Protein AF-A0AAE0DF66-F1 (afdb_monomer)

Foldseek 3Di:
DDWDDDPPDLFKTWDWDQFDCPVNGGDIDIDMDGDPDNVVSVVVRVVVVVVVVVVCVVDPPPVPPPDPDDDDDDPPDDDD

Radius of gyration: 17.17 Å; Cα contacts (8 Å, |Δi|>4): 75; chains: 1; bounding box: 34×50×38 Å

Mean predicted aligned error: 10.43 Å

Structure (mmCIF, N/CA/C/O backbone):
data_AF-A0AAE0DF66-F1
#
_entry.id   AF-A0AAE0DF66-F1
#
loop_
_atom_site.group_PDB
_atom_site.id
_atom_site.type_symbol
_atom_site.label_atom_id
_atom_site.label_alt_id
_atom_site.label_comp_id
_atom_site.label_asym_id
_atom_site.label_entity_id
_atom_site.label_seq_id
_atom_site.pdbx_PDB_ins_code
_atom_site.Cartn_x
_atom_site.Cartn_y
_atom_site.Cartn_z
_atom_site.occupancy
_atom_site.B_iso_or_equiv
_atom_site.auth_seq_id
_atom_site.auth_comp_id
_atom_site.auth_asym_id
_atom_site.auth_atom_id
_atom_site.pdbx_PDB_model_num
ATOM 1 N N . MET A 1 1 ? 0.821 -1.515 -8.542 1.00 88.56 1 MET A N 1
ATOM 2 C CA . MET A 1 1 ? 0.516 -2.520 -7.485 1.00 88.56 1 MET A CA 1
ATOM 3 C C . MET A 1 1 ? -0.813 -2.150 -6.827 1.00 88.56 1 MET A C 1
ATOM 5 O O . MET A 1 1 ? -1.261 -1.034 -7.034 1.00 88.56 1 MET A O 1
ATOM 9 N N . LYS A 1 2 ? -1.480 -3.020 -6.060 1.00 93.38 2 LYS A N 1
ATOM 10 C CA . LYS A 1 2 ? -2.741 -2.655 -5.379 1.00 93.38 2 LYS A CA 1
ATOM 11 C C . LYS A 1 2 ? -2.744 -3.155 -3.939 1.00 93.38 2 LYS A C 1
ATOM 13 O O . LYS A 1 2 ? -2.584 -4.354 -3.728 1.00 93.38 2 LYS A O 1
ATOM 18 N N . LEU A 1 3 ? -2.958 -2.245 -2.987 1.00 95.94 3 LEU A N 1
ATOM 19 C CA . LEU A 1 3 ? -3.180 -2.597 -1.586 1.00 95.94 3 LEU A CA 1
ATOM 20 C C . LEU A 1 3 ? -4.602 -3.142 -1.418 1.00 95.94 3 LEU A C 1
ATOM 22 O O . LEU A 1 3 ? -5.575 -2.521 -1.849 1.00 95.94 3 LEU A O 1
ATOM 26 N N . SER A 1 4 ? -4.715 -4.305 -0.788 1.00 96.31 4 SER A N 1
ATOM 27 C CA . SER A 1 4 ? -5.986 -4.924 -0.410 1.00 96.31 4 SER A CA 1
ATOM 28 C C . SER A 1 4 ? -6.055 -5.060 1.111 1.00 96.31 4 SER A C 1
ATOM 30 O O . SER A 1 4 ? -5.040 -5.401 1.723 1.00 96.31 4 SER A O 1
ATOM 32 N N . PRO A 1 5 ? -7.204 -4.781 1.749 1.00 95.81 5 PRO A N 1
ATOM 33 C CA . PRO A 1 5 ? -7.346 -4.973 3.189 1.00 95.81 5 PRO A CA 1
ATOM 34 C C . PRO A 1 5 ? -7.210 -6.458 3.545 1.00 95.81 5 PRO A C 1
ATOM 36 O O . PRO A 1 5 ? -7.697 -7.322 2.813 1.00 95.81 5 PRO A O 1
ATOM 39 N N . ASN A 1 6 ? -6.569 -6.757 4.676 1.00 92.75 6 ASN A N 1
ATOM 40 C CA . ASN A 1 6 ? -6.543 -8.120 5.206 1.00 92.75 6 ASN A CA 1
ATOM 41 C C . ASN A 1 6 ? -7.860 -8.432 5.939 1.00 92.75 6 ASN A C 1
ATOM 43 O O . ASN A 1 6 ? -8.369 -7.608 6.701 1.00 92.75 6 ASN A O 1
ATOM 47 N N . VAL A 1 7 ? -8.411 -9.631 5.741 1.00 91.25 7 VAL A N 1
ATOM 48 C CA . VAL A 1 7 ? -9.658 -10.053 6.390 1.00 91.25 7 VAL A CA 1
ATOM 49 C C . VAL A 1 7 ? -9.490 -10.013 7.909 1.00 91.25 7 VAL A C 1
ATOM 51 O O . VAL A 1 7 ? -8.547 -10.571 8.465 1.00 91.25 7 VAL A O 1
ATOM 54 N N . GLY A 1 8 ? -10.414 -9.335 8.591 1.00 89.25 8 GLY A N 1
ATOM 55 C CA . GLY A 1 8 ? -10.387 -9.203 10.049 1.00 89.25 8 GLY A CA 1
ATOM 56 C C . GLY A 1 8 ? -9.369 -8.191 10.586 1.00 89.25 8 GLY A C 1
ATOM 57 O O . GLY A 1 8 ? -9.155 -8.148 11.796 1.00 89.25 8 GLY A O 1
ATOM 58 N N . SER A 1 9 ? -8.749 -7.366 9.732 1.00 92.50 9 SER A N 1
ATOM 59 C CA . SER A 1 9 ? -7.890 -6.268 10.176 1.00 92.50 9 SER A CA 1
ATOM 60 C C . SER A 1 9 ? -8.168 -4.972 9.418 1.00 92.50 9 SER A C 1
ATOM 62 O O . SER A 1 9 ? -8.093 -4.913 8.199 1.00 92.50 9 SER A O 1
ATOM 64 N N . ASP A 1 10 ? -8.402 -3.905 10.170 1.00 93.50 10 ASP A N 1
ATOM 65 C CA . ASP A 1 10 ? -8.507 -2.521 9.694 1.00 93.50 10 ASP A CA 1
ATOM 66 C C . ASP A 1 10 ? -7.148 -1.799 9.624 1.00 93.50 10 ASP A C 1
ATOM 68 O O . ASP A 1 10 ? -7.059 -0.652 9.195 1.00 93.50 10 ASP A O 1
ATOM 72 N N . ARG A 1 11 ? -6.078 -2.476 10.055 1.00 96.94 11 ARG A N 1
ATOM 73 C CA . ARG A 1 11 ? -4.720 -1.932 10.179 1.00 96.94 11 ARG A CA 1
ATOM 74 C C . ARG A 1 11 ? -3.673 -2.754 9.433 1.00 96.94 11 ARG A C 1
ATOM 76 O O . ARG A 1 11 ? -2.496 -2.717 9.794 1.00 96.94 11 ARG A O 1
ATOM 83 N N . SER A 1 12 ? -4.096 -3.539 8.443 1.00 97.69 12 SER A N 1
ATOM 84 C CA . SER A 1 12 ? -3.198 -4.380 7.650 1.00 97.69 12 SER A CA 1
ATOM 85 C C . SER A 1 12 ? -3.515 -4.319 6.160 1.00 97.69 12 SER A C 1
ATOM 87 O O . SER A 1 12 ? -4.683 -4.370 5.770 1.00 97.69 12 SER A O 1
ATOM 89 N N . TRP A 1 13 ? -2.467 -4.302 5.339 1.00 97.81 13 TRP A N 1
ATOM 90 C CA . TRP A 1 13 ? -2.558 -4.300 3.879 1.00 97.81 13 TRP A CA 1
ATOM 91 C C . TRP A 1 13 ? -1.797 -5.478 3.283 1.00 97.81 13 TRP A C 1
ATOM 93 O O . TRP A 1 13 ? -0.749 -5.858 3.799 1.00 97.81 13 TRP A O 1
ATOM 103 N N . VAL A 1 14 ? -2.317 -6.020 2.184 1.00 97.31 14 VAL A N 1
ATOM 104 C CA . VAL A 1 14 ? -1.713 -7.099 1.394 1.00 97.31 14 VAL A CA 1
ATOM 105 C C . VAL A 1 14 ? -1.549 -6.638 -0.052 1.00 97.31 14 VAL A C 1
ATOM 107 O O . VAL A 1 14 ? -2.458 -6.009 -0.601 1.00 97.31 14 VAL A O 1
ATOM 110 N N . TRP A 1 15 ? -0.416 -6.943 -0.682 1.00 97.31 15 TRP A N 1
ATOM 111 C CA . TRP A 1 15 ? -0.180 -6.681 -2.105 1.00 97.31 15 TRP A CA 1
ATOM 112 C C . TRP A 1 15 ? 0.800 -7.683 -2.716 1.00 97.31 15 TRP A C 1
ATOM 114 O O . TRP A 1 15 ? 1.480 -8.420 -2.013 1.00 97.31 15 TRP A O 1
ATOM 124 N N . ASN A 1 16 ? 0.870 -7.689 -4.047 1.00 96.31 16 ASN A N 1
ATOM 125 C CA . ASN A 1 16 ? 1.862 -8.453 -4.798 1.00 96.31 16 ASN A CA 1
ATOM 126 C C . ASN A 1 16 ? 2.951 -7.511 -5.319 1.00 96.31 16 ASN A C 1
ATOM 128 O O . ASN A 1 16 ? 2.645 -6.566 -6.056 1.00 96.31 16 ASN A O 1
ATOM 132 N N . ALA A 1 17 ? 4.196 -7.778 -4.939 1.00 95.81 17 ALA A N 1
ATOM 133 C CA . ALA A 1 17 ? 5.394 -7.193 -5.518 1.00 95.81 17 ALA A CA 1
ATOM 134 C C . ALA A 1 17 ? 5.887 -8.120 -6.637 1.00 95.81 17 ALA A C 1
ATOM 136 O O . ALA A 1 17 ? 5.997 -9.324 -6.437 1.00 95.81 17 ALA A O 1
ATOM 137 N N . ALA A 1 18 ? 6.122 -7.581 -7.834 1.00 94.69 18 ALA A N 1
ATOM 138 C CA . ALA A 1 18 ? 6.521 -8.389 -8.992 1.00 94.69 18 ALA A CA 1
ATOM 139 C C . ALA A 1 18 ? 8.029 -8.693 -9.039 1.00 94.69 18 ALA A C 1
ATOM 141 O O . ALA A 1 18 ? 8.427 -9.633 -9.714 1.00 94.69 18 ALA A O 1
ATOM 142 N N . ALA A 1 19 ? 8.840 -7.873 -8.368 1.00 94.88 19 ALA A N 1
ATOM 143 C CA . ALA A 1 19 ? 10.298 -7.924 -8.387 1.00 94.88 19 ALA A CA 1
ATOM 144 C C . ALA A 1 19 ? 10.841 -7.359 -7.061 1.00 94.88 19 ALA A C 1
ATOM 146 O O . ALA A 1 19 ? 11.388 -6.257 -7.021 1.00 94.88 19 ALA A O 1
ATOM 147 N N . ASP A 1 20 ? 10.580 -8.060 -5.958 1.00 95.12 20 ASP A N 1
ATOM 148 C CA . ASP A 1 20 ? 11.187 -7.773 -4.657 1.00 95.12 20 ASP A CA 1
ATOM 149 C C . ASP A 1 20 ? 12.648 -8.245 -4.652 1.00 95.12 20 ASP A C 1
ATOM 151 O O . ASP A 1 20 ? 12.932 -9.333 -5.135 1.00 95.12 20 ASP A O 1
ATOM 155 N N . VAL A 1 21 ? 13.576 -7.424 -4.155 1.00 96.38 21 VAL A N 1
ATOM 156 C CA . VAL A 1 21 ? 15.029 -7.704 -4.172 1.00 96.38 21 VAL A CA 1
ATOM 157 C C . VAL A 1 21 ? 15.626 -7.807 -2.766 1.00 96.38 21 VAL A C 1
ATOM 159 O O . VAL A 1 21 ? 16.835 -7.672 -2.589 1.00 96.38 21 VAL A O 1
ATOM 162 N N . SER A 1 22 ? 14.794 -7.992 -1.739 1.00 95.31 22 SER A N 1
ATOM 163 C CA . SER A 1 22 ? 15.259 -8.017 -0.346 1.00 95.31 22 SER A CA 1
ATOM 164 C C . SER A 1 22 ? 16.187 -9.202 -0.043 1.00 95.31 22 SER A C 1
ATOM 166 O O . SER A 1 22 ? 17.098 -9.061 0.771 1.00 95.31 22 SER A O 1
ATOM 168 N N . GLU A 1 23 ? 16.024 -10.311 -0.768 1.00 94.31 23 GLU A N 1
ATOM 169 C CA . GLU A 1 23 ? 16.832 -11.537 -0.665 1.00 94.31 23 GLU A CA 1
ATOM 170 C C . GLU A 1 23 ? 17.947 -11.625 -1.733 1.00 94.31 23 GLU A C 1
ATOM 172 O O . GLU A 1 23 ? 18.591 -12.660 -1.900 1.00 94.31 23 GLU A O 1
ATOM 177 N N . GLY A 1 24 ? 18.208 -10.533 -2.460 1.00 94.38 24 GLY A N 1
ATOM 178 C CA . GLY A 1 24 ? 19.298 -10.419 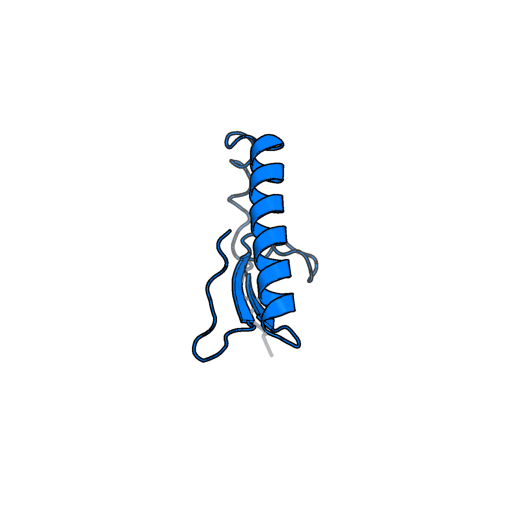-3.434 1.00 94.38 24 GLY A CA 1
ATOM 179 C C . GLY A 1 24 ? 18.835 -10.437 -4.890 1.00 94.38 24 GLY A C 1
ATOM 180 O O . GLY A 1 24 ? 19.107 -9.482 -5.615 1.00 94.38 24 GLY A O 1
ATOM 181 N N . GLU A 1 25 ? 18.118 -11.479 -5.312 1.00 93.62 25 GLU A N 1
ATOM 182 C CA . GLU A 1 25 ? 17.585 -11.587 -6.679 1.00 93.62 25 GLU A CA 1
ATOM 183 C C . GLU A 1 25 ? 16.117 -11.127 -6.758 1.00 93.62 25 GLU A C 1
ATOM 185 O O . GLU A 1 25 ? 15.384 -11.279 -5.779 1.00 93.62 25 GLU A O 1
ATOM 190 N N . PRO A 1 26 ? 15.652 -10.583 -7.903 1.00 95.62 26 PRO A N 1
ATOM 191 C CA . PRO A 1 26 ? 14.259 -10.181 -8.074 1.00 95.62 26 PRO A CA 1
ATOM 192 C C . PRO A 1 26 ? 13.290 -11.369 -8.005 1.00 95.62 26 PRO A C 1
ATOM 194 O O . PRO A 1 26 ? 13.299 -12.240 -8.874 1.00 95.62 26 PRO A O 1
ATOM 197 N N . GLU A 1 27 ? 12.388 -11.354 -7.028 1.00 94.94 27 GLU A N 1
ATOM 198 C CA . GLU A 1 27 ? 11.373 -12.389 -6.835 1.00 94.94 27 GLU A CA 1
ATOM 199 C C . GLU A 1 27 ? 9.957 -11.800 -6.780 1.00 94.94 27 GLU A C 1
ATOM 201 O O . GLU A 1 27 ? 9.714 -10.704 -6.266 1.00 94.94 27 GLU A O 1
ATOM 206 N N . GLN A 1 28 ? 8.978 -12.544 -7.297 1.00 95.38 28 GLN A N 1
ATOM 207 C CA . GLN A 1 28 ? 7.578 -12.214 -7.073 1.00 95.38 28 GLN A CA 1
ATOM 208 C C . GLN A 1 28 ? 7.168 -12.627 -5.657 1.00 95.38 28 GLN A C 1
ATOM 210 O O . GLN A 1 28 ? 7.161 -13.810 -5.331 1.00 95.38 28 GLN A O 1
ATOM 215 N N . GLN A 1 29 ? 6.732 -11.667 -4.842 1.00 95.69 29 GLN A N 1
ATOM 216 C CA . GLN A 1 29 ? 6.320 -11.929 -3.465 1.00 95.69 29 GLN A CA 1
ATOM 217 C C . GLN A 1 29 ? 4.946 -11.334 -3.145 1.00 95.69 29 GLN A C 1
ATOM 219 O O . GLN A 1 29 ? 4.605 -10.214 -3.542 1.00 95.69 29 GLN A O 1
ATOM 224 N N . THR A 1 30 ? 4.145 -12.085 -2.388 1.00 96.19 30 THR A N 1
ATOM 225 C CA . THR A 1 30 ? 2.913 -11.578 -1.775 1.00 96.19 30 THR A CA 1
ATOM 226 C C . THR A 1 30 ? 3.246 -11.093 -0.372 1.00 96.19 30 THR A C 1
ATOM 228 O O . THR A 1 30 ? 3.535 -11.887 0.520 1.00 96.19 30 THR A O 1
ATOM 231 N N . LEU A 1 31 ? 3.187 -9.780 -0.175 1.00 96.06 31 LEU A N 1
ATOM 232 C CA . LEU A 1 31 ? 3.568 -9.131 1.071 1.00 96.06 31 LEU A CA 1
ATOM 233 C C . LEU A 1 31 ? 2.331 -8.719 1.860 1.00 96.06 31 LEU A C 1
ATOM 235 O O . LEU A 1 31 ? 1.319 -8.299 1.293 1.00 96.06 31 LEU A O 1
ATOM 239 N N . ALA A 1 32 ? 2.436 -8.807 3.183 1.00 96.75 32 ALA A N 1
ATOM 240 C CA . ALA A 1 32 ? 1.448 -8.292 4.113 1.00 96.75 32 ALA A CA 1
ATOM 241 C C . ALA A 1 32 ? 2.144 -7.441 5.176 1.00 96.75 32 ALA A C 1
ATOM 243 O O . ALA A 1 32 ? 3.126 -7.866 5.779 1.00 96.75 32 ALA A O 1
ATOM 244 N N . ILE A 1 33 ? 1.608 -6.254 5.438 1.00 97.00 33 ILE A N 1
ATOM 245 C CA . ILE A 1 33 ? 2.105 -5.353 6.478 1.00 97.00 33 ILE A CA 1
ATOM 246 C C . ILE A 1 33 ? 0.984 -5.034 7.459 1.00 97.00 33 ILE A C 1
ATOM 248 O O . ILE A 1 33 ? -0.166 -4.855 7.058 1.00 97.00 33 ILE A O 1
ATOM 252 N N . ARG A 1 34 ? 1.318 -4.956 8.749 1.00 97.56 34 ARG A N 1
ATOM 253 C CA . ARG A 1 34 ? 0.396 -4.574 9.822 1.00 97.56 34 ARG A CA 1
ATOM 254 C C . ARG A 1 34 ? 0.968 -3.408 10.614 1.00 97.56 34 ARG A C 1
ATOM 256 O O . ARG A 1 34 ? 2.117 -3.457 11.041 1.00 97.56 34 ARG A O 1
ATOM 263 N N . PHE A 1 35 ? 0.136 -2.409 10.874 1.00 98.06 35 PHE A N 1
ATOM 264 C CA . PHE A 1 35 ? 0.494 -1.222 11.644 1.00 98.06 35 PHE A CA 1
ATOM 265 C C . PHE A 1 35 ? 0.019 -1.322 13.092 1.00 98.06 35 PHE A C 1
ATOM 267 O O . PHE A 1 35 ? -0.812 -2.161 13.448 1.00 98.06 35 PHE A O 1
ATOM 274 N N . ALA A 1 36 ? 0.547 -0.440 13.942 1.00 97.69 36 ALA A N 1
ATOM 275 C CA . ALA A 1 36 ? 0.135 -0.342 15.338 1.00 97.69 36 ALA A CA 1
ATOM 276 C C . ALA A 1 36 ? -1.353 0.031 15.476 1.00 97.69 36 ALA A C 1
ATOM 278 O O . ALA A 1 36 ? -2.053 -0.538 16.313 1.00 97.69 36 ALA A O 1
ATOM 279 N N . ASN A 1 37 ? -1.854 0.930 14.629 1.00 97.12 37 ASN A N 1
ATOM 280 C CA . ASN A 1 37 ? -3.231 1.417 14.636 1.00 97.12 37 ASN A CA 1
ATOM 281 C C . ASN A 1 37 ? -3.731 1.675 13.201 1.00 97.12 37 ASN A C 1
ATOM 283 O O . ASN A 1 37 ? -2.954 1.662 12.242 1.00 97.12 37 ASN A O 1
ATOM 287 N N . SER A 1 38 ? -5.040 1.875 13.068 1.00 97.00 38 SER A N 1
ATOM 288 C CA . SER A 1 38 ? -5.729 2.062 11.785 1.00 97.00 38 SER A CA 1
ATOM 289 C C . SER A 1 38 ? -5.394 3.414 11.144 1.00 97.00 38 SER A C 1
ATOM 291 O O . SER A 1 38 ? -5.355 3.520 9.923 1.00 97.00 38 SER A O 1
ATOM 293 N N . GLU A 1 39 ? -5.067 4.423 11.957 1.00 98.00 39 GLU A N 1
ATOM 294 C CA . GLU A 1 39 ? -4.596 5.731 11.488 1.00 98.00 39 GLU A CA 1
ATOM 295 C C . GLU A 1 39 ? -3.288 5.605 10.695 1.00 98.00 39 GLU A C 1
ATOM 297 O O . GLU A 1 39 ? -3.229 6.008 9.535 1.00 98.00 39 GLU A O 1
ATOM 302 N N . ASN A 1 40 ? -2.272 4.943 11.255 1.00 98.31 40 ASN A N 1
ATOM 303 C CA . ASN A 1 40 ? -1.000 4.708 10.569 1.00 98.31 40 ASN A CA 1
ATOM 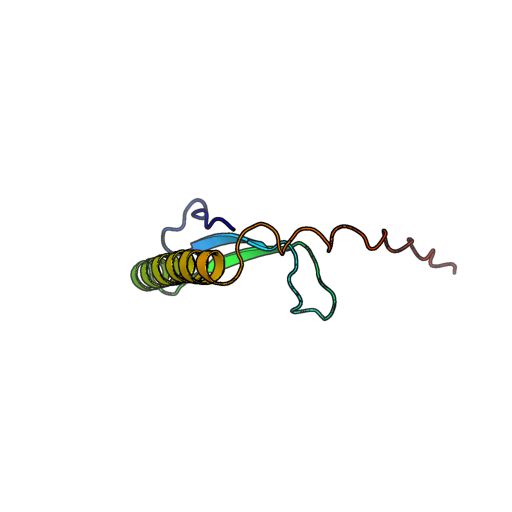304 C C . ASN A 1 40 ? -1.178 3.856 9.307 1.00 98.31 40 ASN A C 1
ATOM 306 O O . ASN A 1 40 ? -0.484 4.071 8.315 1.00 98.31 40 ASN A O 1
ATOM 310 N N . ALA A 1 41 ? -2.111 2.899 9.329 1.00 98.00 41 ALA A N 1
ATOM 311 C CA . ALA A 1 41 ? -2.438 2.114 8.145 1.00 98.00 41 ALA A CA 1
ATOM 312 C C . ALA A 1 41 ? -3.060 2.979 7.037 1.00 98.00 41 ALA A C 1
ATOM 314 O O . ALA A 1 41 ? -2.715 2.793 5.869 1.00 98.00 41 ALA A O 1
ATOM 315 N N . GLY A 1 42 ? -3.931 3.929 7.390 1.00 97.69 42 GLY A N 1
ATOM 316 C CA . GLY A 1 42 ? -4.483 4.917 6.462 1.00 97.69 42 GLY A CA 1
ATOM 317 C C . GLY A 1 42 ? -3.396 5.808 5.865 1.00 97.69 42 GLY A C 1
ATOM 318 O O . GLY A 1 42 ? -3.257 5.861 4.648 1.00 97.69 42 GLY A O 1
ATOM 319 N N . LEU A 1 43 ? -2.545 6.392 6.716 1.00 98.38 43 LEU A N 1
ATOM 320 C CA . LEU A 1 43 ? -1.421 7.229 6.278 1.00 98.38 43 LEU A CA 1
ATOM 321 C C . LEU A 1 43 ? -0.480 6.488 5.321 1.00 98.38 43 LEU A C 1
ATOM 32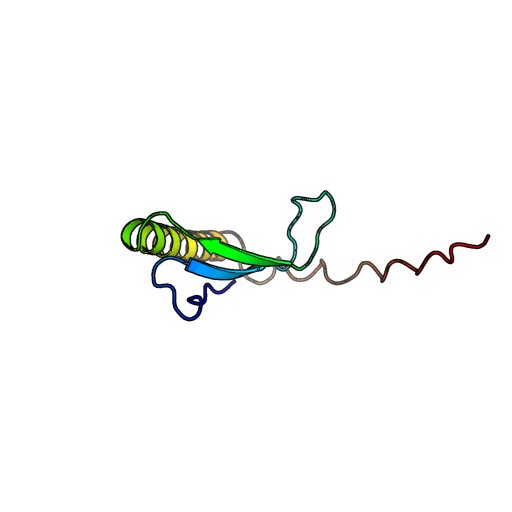3 O O . LEU A 1 43 ? -0.044 7.048 4.316 1.00 98.38 43 LEU A O 1
ATOM 327 N N . PHE A 1 44 ? -0.185 5.216 5.605 1.00 98.25 44 PHE A N 1
ATOM 328 C CA . PHE A 1 44 ? 0.609 4.389 4.702 1.00 98.25 44 PHE A CA 1
ATOM 329 C C . PHE A 1 44 ? -0.077 4.200 3.348 1.00 98.25 44 PHE A C 1
ATOM 331 O O . PHE A 1 44 ? 0.582 4.317 2.317 1.00 98.25 44 PHE A O 1
ATOM 338 N N . LYS A 1 45 ? -1.382 3.908 3.337 1.00 97.12 45 LYS A N 1
ATOM 339 C CA . LYS A 1 45 ? -2.133 3.711 2.095 1.00 97.12 45 LYS A CA 1
ATOM 340 C C . LYS A 1 45 ? -2.104 4.971 1.229 1.00 97.12 45 LYS A C 1
ATOM 342 O O . LYS A 1 45 ? -1.777 4.870 0.049 1.00 97.12 45 LYS A O 1
ATOM 347 N N . ASP A 1 46 ? -2.373 6.130 1.820 1.00 98.06 46 ASP A N 1
ATOM 348 C CA . ASP A 1 46 ? -2.387 7.409 1.106 1.00 98.06 46 ASP A CA 1
ATOM 349 C C . ASP A 1 46 ? -1.003 7.729 0.518 1.00 98.06 46 ASP A C 1
ATOM 351 O O . ASP A 1 46 ? -0.876 8.090 -0.654 1.00 98.06 46 ASP A O 1
ATOM 355 N N . ALA A 1 47 ? 0.060 7.528 1.305 1.00 98.25 47 ALA A N 1
ATOM 356 C CA . ALA A 1 47 ? 1.433 7.716 0.845 1.00 98.25 47 ALA A CA 1
ATOM 357 C C . ALA A 1 47 ? 1.814 6.733 -0.275 1.00 98.25 47 ALA A C 1
ATOM 359 O O . ALA A 1 47 ? 2.473 7.120 -1.242 1.00 98.25 47 ALA A O 1
ATOM 360 N N . PHE A 1 48 ? 1.386 5.473 -0.171 1.00 97.19 48 PHE A N 1
ATOM 361 C CA . PHE A 1 48 ? 1.644 4.446 -1.176 1.00 97.19 48 PHE A CA 1
ATOM 362 C C . PHE A 1 48 ? 0.957 4.772 -2.507 1.00 97.19 48 PHE A C 1
ATOM 364 O O . PHE A 1 48 ? 1.591 4.694 -3.557 1.00 97.19 48 PHE A O 1
ATOM 371 N N . GLU A 1 49 ? -0.315 5.174 -2.482 1.00 96.31 49 GLU A N 1
ATOM 372 C CA . GLU A 1 49 ? -1.064 5.566 -3.685 1.00 96.31 49 GLU A CA 1
ATOM 373 C C . GLU A 1 49 ? -0.492 6.839 -4.320 1.00 96.31 49 GLU A C 1
ATOM 375 O O . GLU A 1 49 ? -0.348 6.906 -5.542 1.00 96.31 49 GLU A O 1
ATOM 380 N N . LYS A 1 50 ? -0.067 7.815 -3.507 1.00 96.75 50 LYS A N 1
ATOM 381 C CA . LYS A 1 50 ? 0.647 8.995 -4.007 1.00 96.75 50 LYS A CA 1
ATOM 382 C C . LYS A 1 50 ? 1.952 8.611 -4.711 1.00 96.75 50 LYS A C 1
ATOM 384 O O . LYS A 1 50 ? 2.208 9.081 -5.814 1.00 96.75 50 LYS A O 1
ATOM 389 N N . ALA A 1 51 ? 2.753 7.726 -4.116 1.00 95.94 51 ALA A N 1
ATOM 390 C CA . ALA A 1 51 ? 3.999 7.266 -4.726 1.00 95.94 51 ALA A CA 1
ATOM 391 C C . ALA A 1 51 ? 3.762 6.532 -6.058 1.00 95.94 51 ALA A C 1
ATOM 393 O O . ALA A 1 51 ? 4.585 6.626 -6.966 1.00 95.94 51 ALA A O 1
ATOM 394 N N . GLN A 1 52 ? 2.634 5.831 -6.213 1.00 93.88 52 GLN A N 1
ATOM 395 C CA . GLN A 1 52 ? 2.262 5.239 -7.501 1.00 93.88 52 GLN A CA 1
ATOM 396 C C . GLN A 1 52 ? 2.004 6.297 -8.568 1.00 93.88 52 GLN A C 1
ATOM 398 O O . GLN A 1 52 ? 2.536 6.169 -9.665 1.00 93.88 52 GLN A O 1
ATOM 403 N N . GLN A 1 53 ? 1.241 7.341 -8.241 1.00 93.88 53 GLN A N 1
ATOM 404 C CA . GLN A 1 53 ? 0.964 8.444 -9.167 1.00 93.88 53 GLN A CA 1
ATOM 405 C C . GLN A 1 53 ? 2.251 9.175 -9.566 1.00 93.88 53 GLN A C 1
ATOM 407 O O . GLN A 1 53 ? 2.484 9.422 -10.749 1.00 93.88 53 GLN A O 1
ATOM 412 N N . ASP A 1 54 ? 3.112 9.462 -8.587 1.00 95.31 54 ASP A N 1
ATOM 413 C CA . ASP A 1 54 ? 4.404 10.104 -8.825 1.00 95.31 54 ASP A CA 1
ATOM 414 C C . ASP A 1 54 ? 5.283 9.227 -9.743 1.00 95.31 54 ASP A C 1
ATOM 416 O O . ASP A 1 54 ? 5.858 9.715 -10.716 1.00 95.31 54 ASP A O 1
ATOM 420 N N . ASN A 1 55 ? 5.333 7.911 -9.504 1.00 92.75 55 ASN A N 1
ATOM 421 C CA . ASN A 1 55 ? 6.095 6.980 -10.338 1.00 92.75 55 ASN A CA 1
ATOM 422 C C . ASN A 1 55 ? 5.520 6.833 -11.752 1.00 92.75 55 ASN A C 1
ATOM 424 O O . ASN A 1 55 ? 6.292 6.727 -12.700 1.00 92.75 55 ASN A O 1
ATOM 428 N N . GLU A 1 56 ? 4.197 6.839 -11.923 1.00 91.88 56 GLU A N 1
ATOM 429 C CA . GLU A 1 56 ? 3.563 6.801 -13.249 1.00 91.88 56 GLU A CA 1
ATOM 430 C C . GLU A 1 56 ? 3.915 8.038 -14.088 1.00 91.88 56 GLU A C 1
ATOM 432 O O . GLU A 1 56 ? 4.104 7.923 -15.300 1.00 91.88 56 GLU A O 1
ATOM 437 N N . ALA A 1 57 ? 4.057 9.204 -13.451 1.00 91.00 57 ALA A N 1
ATOM 438 C CA . ALA A 1 57 ? 4.491 10.428 -14.120 1.00 91.00 57 ALA A CA 1
ATOM 439 C C . ALA A 1 57 ? 5.971 10.385 -14.545 1.00 91.00 57 ALA A C 1
ATOM 441 O O . ALA A 1 57 ? 6.337 10.974 -15.562 1.00 91.00 57 ALA A O 1
ATOM 442 N N . LEU A 1 58 ? 6.820 9.692 -13.779 1.00 90.50 58 LEU A N 1
ATOM 443 C CA . LEU A 1 58 ? 8.259 9.565 -14.044 1.00 90.50 58 LEU A CA 1
ATOM 444 C C . LEU A 1 58 ? 8.594 8.430 -15.019 1.00 90.50 58 LEU A C 1
ATOM 446 O O . LEU A 1 58 ? 9.548 8.535 -15.790 1.00 90.50 58 LEU A O 1
ATOM 450 N N . PHE A 1 59 ? 7.809 7.355 -14.995 1.00 81.25 59 PHE A N 1
ATOM 451 C CA . PHE A 1 59 ? 8.003 6.152 -15.797 1.00 81.25 59 PHE A CA 1
ATOM 452 C C . PHE A 1 59 ? 6.741 5.867 -16.617 1.00 81.25 59 PHE A C 1
ATOM 454 O O . PHE A 1 59 ? 5.986 4.939 -16.300 1.00 81.25 59 PHE A O 1
ATOM 461 N N . PRO A 1 60 ? 6.488 6.654 -17.682 1.00 72.75 60 PRO A N 1
ATOM 462 C CA . PRO A 1 60 ? 5.382 6.383 -18.580 1.00 72.75 60 PRO A CA 1
ATOM 463 C C . PRO A 1 60 ? 5.499 4.958 -19.131 1.00 72.75 60 PRO A C 1
ATOM 465 O O . PRO A 1 60 ? 6.588 4.447 -19.401 1.00 72.75 60 PRO A O 1
ATOM 468 N N . LYS A 1 61 ? 4.338 4.320 -19.270 1.00 61.66 61 LYS A N 1
ATOM 469 C CA . LYS A 1 61 ? 4.094 2.871 -19.390 1.00 61.66 61 LYS A CA 1
ATOM 470 C C . LYS A 1 61 ? 4.873 2.112 -20.484 1.00 61.66 61 LYS A C 1
ATOM 472 O O . LYS A 1 61 ? 4.794 0.890 -20.5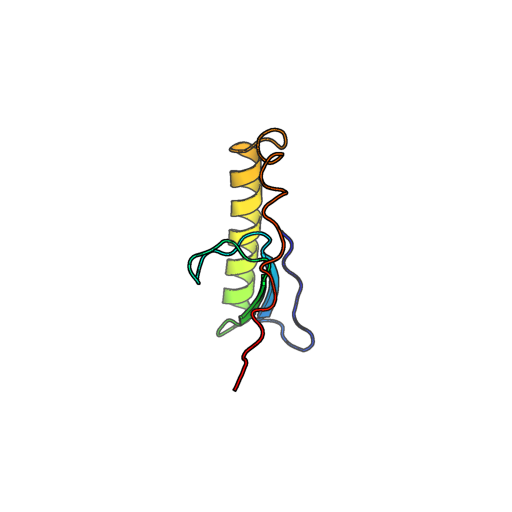23 1.00 61.66 61 LYS A O 1
ATOM 477 N N . GLU A 1 62 ? 5.631 2.794 -21.339 1.00 50.75 62 GLU A N 1
ATOM 478 C CA . GLU A 1 62 ? 6.448 2.193 -22.402 1.00 50.75 62 GLU A CA 1
ATOM 479 C C . GLU A 1 62 ? 7.857 1.756 -21.955 1.00 50.75 62 GLU A C 1
ATOM 481 O O . GLU A 1 62 ? 8.485 0.957 -22.642 1.00 50.75 62 GLU A O 1
ATOM 486 N N . ALA A 1 63 ? 8.351 2.189 -20.788 1.00 50.53 63 ALA A N 1
ATOM 487 C CA . ALA A 1 63 ? 9.699 1.825 -20.321 1.00 50.53 63 ALA A CA 1
ATOM 488 C C . ALA A 1 63 ? 9.781 0.500 -19.526 1.00 50.53 63 ALA A C 1
ATOM 490 O O . ALA A 1 63 ? 10.876 0.009 -19.265 1.00 50.53 63 ALA A O 1
ATOM 491 N N . VAL A 1 64 ? 8.650 -0.107 -19.142 1.00 50.47 64 VAL A N 1
ATOM 492 C CA . VAL A 1 64 ? 8.601 -1.294 -18.250 1.00 50.47 64 VAL A CA 1
ATOM 493 C C . VAL A 1 64 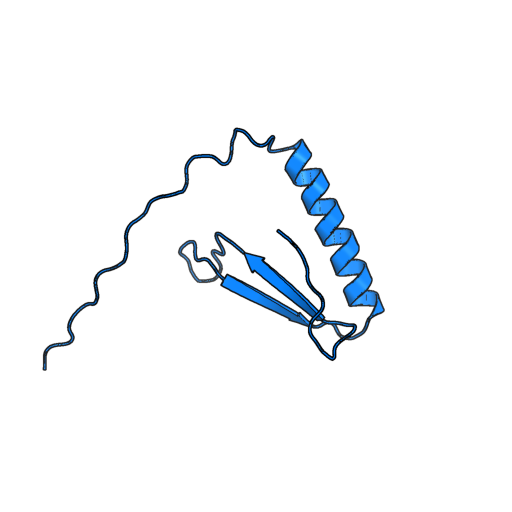? 8.243 -2.573 -19.026 1.00 50.47 64 VAL A C 1
ATOM 495 O O . VAL A 1 64 ? 7.590 -3.482 -18.522 1.00 50.47 64 VAL A O 1
ATOM 498 N N . GLY A 1 65 ? 8.635 -2.628 -20.299 1.00 43.44 65 GLY A N 1
ATOM 499 C CA . GLY A 1 65 ? 8.372 -3.735 -21.219 1.00 43.44 65 GLY A CA 1
ATOM 500 C C . GLY A 1 65 ? 9.618 -4.537 -21.592 1.00 43.44 65 GLY A C 1
ATOM 501 O O . GLY A 1 65 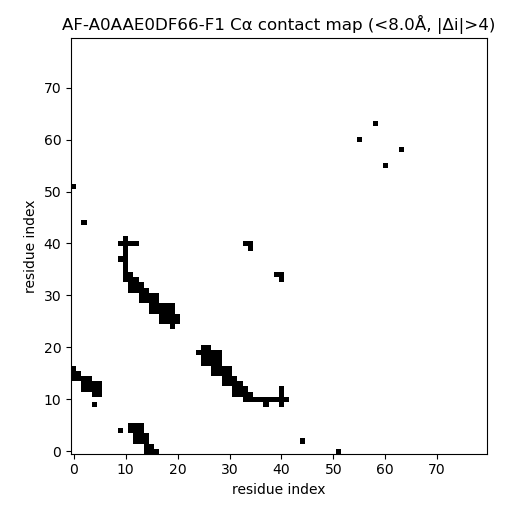? 9.748 -4.905 -22.748 1.00 43.44 65 GLY A O 1
ATOM 502 N N . SER A 1 66 ? 10.569 -4.769 -20.679 1.00 38.72 66 SER A N 1
ATOM 503 C CA . SER A 1 66 ? 11.683 -5.704 -20.928 1.00 38.72 66 SER A CA 1
ATOM 504 C C . SER A 1 66 ? 12.384 -6.141 -19.636 1.00 38.72 66 SER A C 1
ATOM 506 O O . SER A 1 66 ? 13.570 -5.899 -19.441 1.00 38.72 66 SER A O 1
ATOM 508 N N . ALA A 1 67 ? 11.655 -6.804 -18.745 1.00 41.94 67 ALA A N 1
ATOM 509 C CA . ALA A 1 67 ? 12.252 -7.712 -17.762 1.00 41.94 67 ALA A CA 1
ATOM 510 C C . ALA A 1 67 ? 11.296 -8.885 -17.498 1.00 41.94 67 ALA A C 1
ATOM 512 O O . ALA A 1 67 ? 11.019 -9.262 -16.368 1.00 41.94 67 ALA A O 1
ATOM 513 N N . ALA A 1 68 ? 10.734 -9.432 -18.575 1.00 49.19 68 ALA A N 1
ATOM 514 C CA . ALA A 1 68 ? 10.108 -10.743 -18.577 1.00 49.19 68 ALA A CA 1
ATOM 515 C C . ALA A 1 68 ? 11.043 -11.675 -19.350 1.00 49.19 68 ALA A C 1
ATOM 517 O O . ALA A 1 68 ? 10.960 -11.724 -20.573 1.00 49.19 68 ALA A O 1
ATOM 518 N N . ALA A 1 69 ? 11.977 -12.310 -18.635 1.00 46.41 69 ALA A N 1
ATOM 519 C CA . ALA A 1 69 ? 12.603 -13.606 -18.933 1.00 46.41 69 ALA A CA 1
ATOM 520 C C . ALA A 1 69 ? 13.967 -13.714 -18.230 1.00 46.41 69 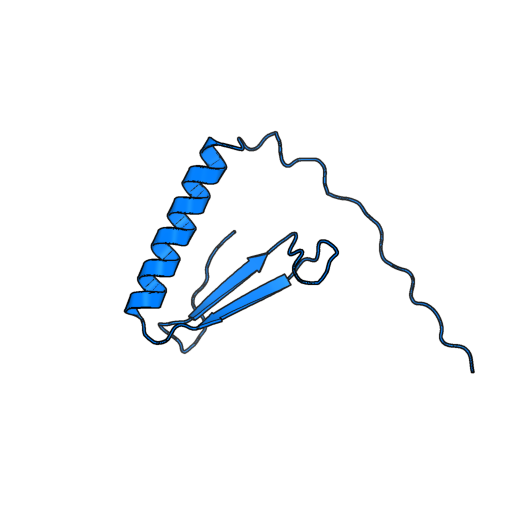ALA A C 1
ATOM 522 O O . ALA A 1 69 ? 14.978 -13.240 -18.740 1.00 46.41 69 ALA A O 1
ATOM 523 N N . ALA A 1 70 ? 14.005 -14.423 -17.105 1.00 39.94 70 ALA A N 1
ATOM 524 C CA . ALA A 1 70 ? 15.135 -15.286 -16.782 1.00 39.94 70 ALA A CA 1
ATOM 525 C C . ALA A 1 70 ? 14.558 -16.620 -16.270 1.00 39.94 70 ALA A C 1
ATOM 527 O O . ALA A 1 70 ? 13.529 -16.605 -15.589 1.00 39.94 70 ALA A O 1
ATOM 528 N N . PRO A 1 71 ? 15.104 -17.762 -16.718 1.00 43.44 71 PRO A N 1
ATOM 529 C CA . PRO A 1 71 ? 14.403 -19.035 -16.732 1.00 43.44 71 PRO A CA 1
ATOM 530 C C . PRO A 1 71 ? 14.439 -19.726 -15.370 1.00 43.44 71 PRO A C 1
ATOM 532 O O . PRO A 1 71 ? 15.300 -19.460 -14.536 1.00 43.44 71 PRO A O 1
ATOM 535 N N . ALA A 1 72 ? 13.477 -20.629 -15.185 1.00 45.28 72 ALA A N 1
ATOM 536 C CA . ALA A 1 72 ? 13.371 -21.545 -14.061 1.00 45.28 72 ALA A CA 1
ATOM 537 C C . ALA A 1 72 ? 14.738 -22.131 -13.674 1.00 45.28 72 ALA A C 1
ATOM 539 O O . ALA A 1 72 ? 15.384 -22.793 -14.488 1.00 45.28 72 ALA A O 1
ATOM 540 N N . ALA A 1 73 ? 15.152 -21.892 -12.430 1.00 42.19 73 ALA A N 1
ATOM 541 C CA . ALA A 1 73 ? 16.266 -22.597 -11.822 1.00 42.19 73 ALA A CA 1
ATOM 542 C C . ALA A 1 73 ? 15.919 -24.093 -11.745 1.00 42.19 73 ALA A C 1
ATOM 544 O O . ALA A 1 73 ? 14.881 -24.480 -11.203 1.00 42.19 73 ALA A O 1
ATOM 545 N N . GLU A 1 74 ? 16.774 -24.910 -12.354 1.00 42.16 74 GLU A N 1
ATOM 546 C CA . GLU A 1 74 ? 16.705 -26.370 -12.368 1.00 42.16 74 GLU A CA 1
ATOM 547 C C . GLU A 1 74 ? 16.655 -26.950 -10.940 1.00 42.16 74 GLU A C 1
ATOM 549 O O . GLU A 1 74 ? 17.312 -26.427 -10.035 1.00 42.16 74 GLU A O 1
ATOM 554 N N . PRO A 1 75 ? 15.913 -28.050 -10.703 1.00 49.03 75 PRO A N 1
ATOM 555 C CA . PRO A 1 75 ? 15.969 -28.746 -9.431 1.00 49.03 75 PRO A CA 1
ATOM 556 C C . PRO A 1 75 ? 17.288 -29.521 -9.368 1.00 49.03 75 PRO A C 1
ATOM 558 O O . PRO A 1 75 ? 17.437 -30.559 -10.008 1.00 49.03 75 PRO A O 1
ATOM 561 N N . THR A 1 76 ? 18.259 -29.030 -8.599 1.00 49.62 76 THR A N 1
ATOM 562 C CA . THR A 1 76 ? 19.464 -29.807 -8.293 1.00 49.62 76 THR A CA 1
ATOM 563 C C . THR A 1 76 ? 19.064 -31.035 -7.475 1.00 49.62 76 THR A C 1
ATOM 565 O O . THR A 1 76 ? 18.780 -30.941 -6.278 1.00 49.62 76 THR A O 1
ATOM 568 N N . GLU A 1 77 ? 19.036 -32.191 -8.139 1.00 46.25 77 GLU A N 1
ATOM 569 C CA . GLU A 1 77 ? 19.022 -33.515 -7.524 1.00 46.25 77 GLU A CA 1
ATOM 570 C C . GLU A 1 77 ? 20.142 -33.610 -6.481 1.00 46.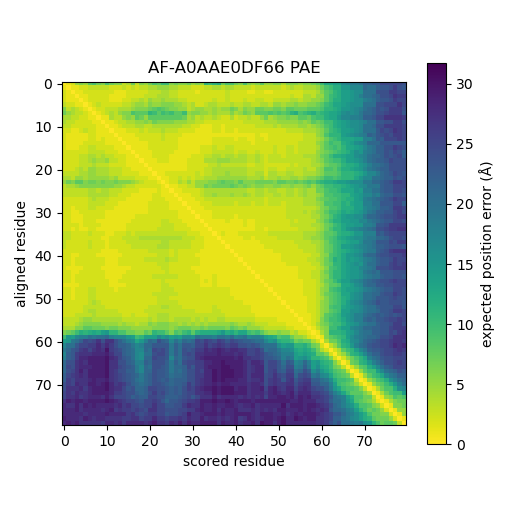25 77 GLU A C 1
ATOM 572 O O . GLU A 1 77 ? 21.333 -33.573 -6.796 1.00 46.25 77 GLU A O 1
ATOM 577 N N . ARG A 1 78 ? 19.755 -33.760 -5.213 1.00 48.75 78 ARG A N 1
ATOM 578 C CA . ARG A 1 78 ? 20.661 -34.196 -4.155 1.00 48.75 78 ARG A CA 1
ATOM 579 C C . ARG A 1 78 ? 20.782 -35.714 -4.251 1.00 48.75 78 ARG A C 1
ATOM 581 O O . ARG A 1 78 ? 19.888 -36.432 -3.812 1.00 48.75 78 ARG A O 1
ATOM 588 N N . THR A 1 79 ? 21.870 -36.172 -4.860 1.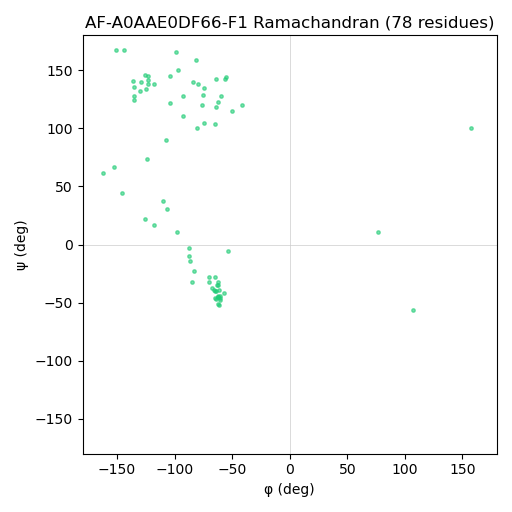00 46.56 79 THR A N 1
ATOM 589 C CA . THR A 1 79 ? 22.309 -37.570 -4.784 1.00 46.56 79 THR A CA 1
ATOM 590 C C . THR A 1 79 ? 23.119 -37.766 -3.496 1.00 46.56 79 THR A C 1
ATOM 592 O O . THR A 1 79 ? 23.920 -36.896 -3.150 1.00 46.56 79 THR A O 1
ATOM 595 N N . GLU A 1 80 ? 22.886 -38.923 -2.866 1.00 52.00 80 GLU A N 1
ATOM 596 C CA . GLU A 1 80 ? 23.487 -39.524 -1.651 1.00 52.00 80 GLU A CA 1
ATOM 597 C C . GLU A 1 80 ? 22.952 -39.079 -0.277 1.00 52.00 80 GLU A C 1
ATOM 599 O O . GLU A 1 80 ? 23.144 -37.916 0.150 1.00 52.00 80 GLU A O 1
#

pLDDT: mean 82.9, std 21.23, range [38.72, 98.38]

Organism: NCBI:txid209136

Solvent-accessible surface area (backbone atoms only — not comparable to full-atom values): 5160 Å² total; per-residue (Å²): 127,60,82,36,76,38,90,98,38,80,22,29,41,31,35,62,42,78,62,42,50,91,86,70,59,75,36,71,42,81,46,75,51,73,46,97,41,46,65,61,32,49,55,50,50,56,52,52,56,50,50,49,55,56,46,47,73,74,52,52,85,78,77,79,77,80,85,87,83,80,78,84,80,75,84,80,79,84,79,134

Secondary structure (DSSP, 8-state):
---EEPTT-SSEEEEEEEEE-TTSS-EEEEEEEE-SSHHHHHHHHHHHHHHHHHHHHHS-TTSS-S--------------

InterPro domains:
  IPR000156 Ran binding domain [PF00638] (1-53)
  IPR000156 Ran binding domain [PS50196] (1-57)
  IPR011993 PH-like domain superfamily [G3DSA:2.30.29.30] (1-58)
  IPR045255 Ran binding protein RanBP1-like [PTHR23138] (1-56)

Sequence (80 aa):
MKLSPNVGSDRSWVWNAAADVSEGEPEQQTLAIRFANSENAGLFKDAFEKAQQDNEALFPKEAVGSAAAAPAAEPTERTE

Nearest PDB structures (foldseek):
  4hb2-assembly1_B  TM=9.934E-01  e=3.414E-05  Saccharomyces cerevisiae
  4haz-assembly1_B  TM=9.924E-01  e=4.746E-05  Saccharomyces cerevisiae
  8hq6-assembly1_B  TM=9.907E-01  e=5.782E-05  Saccharomyces cerevisiae
  5ysu-assembly1_B  TM=9.905E-01  e=7.045E-05  Saccharomyces cerevisiae S288C
  4hax-assembly1_B  TM=9.886E-01  e=9.168E-05  Saccharomyces cerevisiae